Protein AF-A0A6B3GNS6-F1 (afdb_monomer)

Secondary structure (DSSP, 8-state):
-GGG-GGG-SSHHHHHHHHHHHHHHHHHHHHT-HHHHHHHHHHHHH-S-PPPPPPPHHHHHHHHHHHHHHHHHHHHHHHHHHHHSHHHHHHHH-SS-HHHHHHHHHHHHHHHHHHHHHHHHHHT-

Mean predicted aligned error: 11.42 Å

Foldseek 3Di:
DVVLALVPDPDPVSSVVSVVLVVQCVVCVVVVPPVSNVVSVVDVVVPDDDDPDDDDPVRVVVVVVVVVVVVVVVVVVVVVCCCPDPVVVLCVVPVPCSPVVVVVVVVVVVVVVVVVVVVVVVVVD

pLDDT: mean 92.99, std 6.64, range [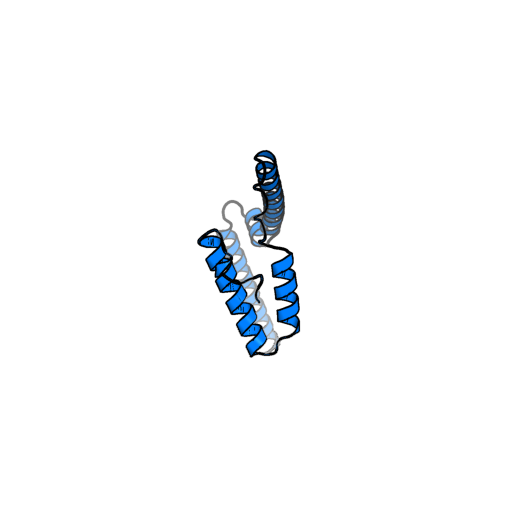61.09, 98.69]

Sequence (125 aa):
ARKAHPDLAQDEVERQRRDEFIARVNAAYGRGDVELLKELAAEWEAGPVQPPAPLSESEELYARLEWLSRRKELLTVLAKELEDGAIGSMLRMAPDDPDQLLEDIAEQLLGEVSRREAELAEMTR

Radius of gyration: 34.85 Å; Cα contacts (8 Å, |Δi|>4): 40; chains: 1; bounding box: 77×22×78 Å

Structure (mmCIF, N/CA/C/O backbone):
data_AF-A0A6B3GNS6-F1
#
_entry.id   AF-A0A6B3GNS6-F1
#
loop_
_atom_site.group_PDB
_atom_site.id
_atom_site.type_symbol
_atom_site.label_atom_id
_atom_site.label_alt_id
_atom_site.label_comp_id
_atom_site.label_asym_id
_atom_site.label_entity_id
_atom_site.label_seq_id
_atom_site.pdbx_PDB_ins_code
_atom_site.Cartn_x
_atom_site.Cartn_y
_atom_site.Cartn_z
_atom_site.occupancy
_atom_site.B_iso_or_equiv
_atom_site.auth_seq_id
_atom_site.auth_comp_id
_atom_site.auth_asym_id
_atom_site.auth_atom_id
_atom_site.pdbx_PDB_model_num
ATOM 1 N N . ALA A 1 1 ? 9.730 -2.625 -47.067 1.00 61.09 1 ALA A N 1
ATOM 2 C CA . ALA A 1 1 ? 10.274 -4.001 -47.087 1.00 61.09 1 ALA A CA 1
ATOM 3 C C . ALA A 1 1 ? 11.794 -4.047 -47.291 1.00 61.09 1 ALA A C 1
ATOM 5 O O . ALA A 1 1 ? 12.477 -4.378 -46.338 1.00 61.09 1 ALA A O 1
ATOM 6 N N . ARG A 1 2 ? 12.365 -3.669 -48.453 1.00 73.00 2 ARG A N 1
ATOM 7 C CA . ARG A 1 2 ? 13.806 -3.901 -48.748 1.00 73.00 2 ARG A CA 1
ATOM 8 C C . ARG A 1 2 ? 14.815 -3.327 -47.736 1.00 73.00 2 ARG A C 1
ATOM 10 O O . ARG A 1 2 ? 15.824 -3.964 -47.487 1.00 73.00 2 ARG A O 1
ATOM 17 N N . LYS A 1 3 ? 14.546 -2.163 -47.132 1.00 78.56 3 LYS A N 1
ATOM 18 C CA . LYS A 1 3 ? 15.446 -1.531 -46.141 1.00 78.56 3 LYS A CA 1
ATOM 19 C C . LYS A 1 3 ? 15.482 -2.243 -44.777 1.00 78.56 3 LYS A C 1
ATOM 21 O O . LYS A 1 3 ? 16.461 -2.116 -44.048 1.00 78.56 3 LYS A O 1
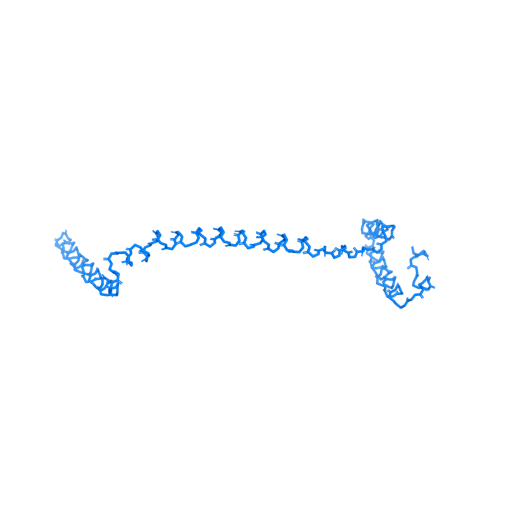ATOM 26 N N . ALA A 1 4 ? 14.426 -2.986 -44.451 1.00 78.94 4 ALA A N 1
ATOM 27 C CA . ALA A 1 4 ? 14.254 -3.659 -43.166 1.00 78.94 4 ALA A CA 1
ATOM 28 C C . ALA A 1 4 ? 14.574 -5.158 -43.224 1.00 78.94 4 ALA A C 1
ATOM 30 O O . ALA A 1 4 ? 14.310 -5.877 -42.269 1.00 78.94 4 ALA A O 1
ATOM 31 N N . HIS A 1 5 ? 15.123 -5.637 -44.346 1.00 82.19 5 HIS A N 1
ATOM 32 C CA . HIS A 1 5 ? 15.386 -7.058 -44.535 1.00 82.19 5 HIS A CA 1
ATOM 33 C C . HIS A 1 5 ? 16.458 -7.559 -43.546 1.00 82.19 5 HIS A C 1
ATOM 35 O O . HIS A 1 5 ? 17.441 -6.838 -43.335 1.00 82.19 5 HIS A O 1
ATOM 41 N N . PRO A 1 6 ? 16.292 -8.759 -42.958 1.00 82.94 6 PRO A N 1
ATOM 42 C CA . PRO A 1 6 ? 17.245 -9.359 -42.017 1.00 82.94 6 PRO A CA 1
ATOM 43 C C . PRO A 1 6 ? 18.649 -9.554 -42.597 1.00 82.94 6 PRO A C 1
ATOM 45 O O . PRO A 1 6 ? 19.620 -9.364 -41.879 1.00 82.94 6 PRO A O 1
ATOM 48 N N . ASP A 1 7 ? 18.779 -9.816 -43.900 1.00 88.81 7 ASP A N 1
ATOM 49 C CA . ASP A 1 7 ? 20.083 -9.947 -44.586 1.00 88.81 7 ASP A CA 1
ATOM 50 C C . ASP A 1 7 ? 20.975 -8.696 -44.506 1.00 88.81 7 ASP A C 1
ATOM 52 O O . ASP A 1 7 ? 22.161 -8.760 -44.816 1.00 88.81 7 ASP A O 1
ATOM 56 N N . LEU A 1 8 ? 20.410 -7.544 -44.132 1.00 85.81 8 LEU A N 1
ATOM 57 C CA . LEU A 1 8 ? 21.162 -6.306 -43.923 1.00 85.81 8 LEU A CA 1
ATOM 58 C C . LEU A 1 8 ? 21.697 -6.164 -42.486 1.00 85.81 8 LEU A C 1
ATOM 60 O O . LEU A 1 8 ? 22.295 -5.133 -42.181 1.00 85.81 8 LEU A O 1
ATOM 64 N N . ALA A 1 9 ? 21.449 -7.139 -41.607 1.00 89.38 9 ALA A N 1
ATOM 65 C CA . ALA A 1 9 ? 21.894 -7.129 -40.217 1.00 89.38 9 ALA A CA 1
ATOM 66 C C . ALA A 1 9 ? 23.408 -7.345 -40.083 1.00 89.38 9 ALA A C 1
ATOM 68 O O . ALA A 1 9 ? 24.002 -8.139 -40.814 1.00 89.38 9 ALA A O 1
ATOM 69 N N . GLN A 1 10 ? 24.017 -6.670 -39.110 1.00 87.44 10 GLN A N 1
ATOM 70 C CA . GLN A 1 10 ? 25.441 -6.793 -38.785 1.00 87.44 10 GLN A CA 1
ATOM 71 C C . GLN A 1 10 ? 25.713 -7.819 -37.680 1.00 87.44 10 GLN A C 1
ATOM 73 O O . GLN A 1 10 ? 26.826 -8.336 -37.582 1.00 87.44 10 GLN A O 1
ATOM 78 N N . ASP A 1 11 ? 24.701 -8.139 -36.875 1.00 90.81 11 ASP A N 1
ATOM 79 C CA . ASP A 1 11 ? 24.781 -9.118 -35.800 1.00 90.81 11 ASP A CA 1
ATOM 80 C C . ASP A 1 11 ? 23.475 -9.918 -35.640 1.00 90.81 11 ASP A C 1
ATOM 82 O O . ASP A 1 11 ? 22.458 -9.668 -36.293 1.00 90.81 11 ASP A O 1
ATOM 86 N N . GLU A 1 12 ? 23.530 -10.935 -34.782 1.00 89.94 12 GLU A N 1
ATOM 87 C CA . GLU A 1 12 ? 22.419 -11.846 -34.499 1.00 89.94 12 GLU A CA 1
ATOM 88 C C . GLU A 1 12 ? 21.199 -11.134 -33.894 1.00 89.94 12 GLU A C 1
ATOM 90 O O . GLU A 1 12 ? 20.061 -11.455 -34.233 1.00 89.94 12 GLU A O 1
ATOM 95 N N . VAL A 1 13 ? 21.431 -10.142 -33.031 1.00 88.31 13 VAL A N 1
ATOM 96 C CA . VAL A 1 13 ? 20.377 -9.404 -32.322 1.00 88.31 13 VAL A CA 1
ATOM 97 C C . VAL A 1 13 ? 19.628 -8.499 -33.296 1.00 88.31 13 VAL A C 1
ATOM 99 O O . VAL A 1 13 ? 18.396 -8.451 -33.306 1.00 88.31 13 VAL A O 1
ATOM 102 N N . GLU A 1 14 ? 20.360 -7.808 -34.165 1.00 89.38 14 GLU A N 1
ATOM 103 C CA . GLU A 1 14 ? 19.799 -6.992 -35.228 1.00 89.38 14 GLU A CA 1
ATOM 104 C C . GLU A 1 14 ? 19.036 -7.855 -36.238 1.00 89.38 14 GLU A C 1
ATOM 106 O O . GLU A 1 14 ? 17.957 -7.455 -36.690 1.00 89.38 14 GLU A O 1
ATOM 111 N N . ARG A 1 15 ? 19.552 -9.050 -36.560 1.00 92.25 15 ARG A N 1
ATOM 112 C CA . ARG A 1 15 ? 18.866 -9.986 -37.455 1.00 92.25 15 ARG A CA 1
ATOM 113 C C . ARG A 1 15 ? 17.530 -10.420 -36.872 1.00 92.25 15 ARG A C 1
ATOM 115 O O . ARG A 1 15 ? 16.515 -10.252 -37.542 1.00 92.25 15 ARG A O 1
ATOM 122 N N . GLN A 1 16 ? 17.511 -10.858 -35.614 1.00 91.69 16 GLN A N 1
ATOM 123 C CA . GLN A 1 16 ? 16.281 -11.254 -34.931 1.00 91.69 16 GLN A CA 1
ATOM 124 C C . GLN A 1 16 ? 15.260 -10.106 -34.878 1.00 91.69 16 GLN A C 1
ATOM 126 O O . GLN A 1 16 ? 14.092 -10.294 -35.214 1.00 91.69 16 GLN A O 1
ATOM 131 N N . ARG A 1 17 ? 15.696 -8.886 -34.540 1.00 89.88 17 ARG A N 1
ATOM 132 C CA . ARG A 1 17 ? 14.817 -7.704 -34.533 1.00 89.88 17 ARG A CA 1
ATOM 133 C C . ARG A 1 17 ? 14.213 -7.430 -35.915 1.00 89.88 17 ARG A C 1
ATOM 135 O O . ARG A 1 17 ? 13.033 -7.095 -36.026 1.00 89.88 17 ARG A O 1
ATOM 142 N N . ARG A 1 18 ? 15.022 -7.530 -36.975 1.00 92.75 18 ARG A N 1
ATOM 143 C CA . ARG A 1 18 ? 14.576 -7.351 -38.366 1.00 92.75 18 ARG A CA 1
ATOM 144 C C . ARG A 1 18 ? 13.608 -8.453 -38.793 1.00 92.75 18 ARG A C 1
ATOM 146 O O . ARG A 1 18 ? 12.603 -8.138 -39.429 1.00 92.75 18 ARG A O 1
ATOM 153 N N . ASP A 1 19 ? 13.865 -9.698 -38.404 1.00 93.62 19 ASP A N 1
ATOM 154 C CA . ASP A 1 19 ? 12.978 -10.841 -38.650 1.00 93.62 19 ASP A CA 1
ATOM 155 C C . ASP A 1 19 ? 11.599 -10.622 -38.015 1.00 93.62 19 ASP A C 1
ATOM 157 O O . ASP A 1 19 ? 10.570 -10.716 -38.692 1.00 93.62 19 ASP A O 1
ATOM 161 N N . GLU A 1 20 ? 11.567 -10.241 -36.738 1.00 92.94 20 GLU A N 1
ATOM 162 C CA . GLU A 1 20 ? 10.331 -9.938 -36.009 1.00 92.94 20 GLU A CA 1
ATOM 163 C C . GLU A 1 20 ? 9.570 -8.760 -36.635 1.00 92.94 20 GLU A C 1
ATOM 165 O O . GLU A 1 20 ? 8.346 -8.810 -36.807 1.00 92.94 20 GLU A O 1
ATOM 170 N N . PHE A 1 21 ? 10.288 -7.710 -37.044 1.00 93.88 21 PHE A N 1
ATOM 171 C CA . PHE A 1 21 ? 9.694 -6.564 -37.726 1.00 93.88 21 PHE A CA 1
ATOM 172 C C . PHE A 1 21 ? 9.071 -6.954 -39.077 1.00 93.88 21 PHE A C 1
ATOM 174 O O . PHE A 1 21 ? 7.925 -6.596 -39.362 1.00 93.88 21 PHE A O 1
ATOM 181 N N . ILE A 1 22 ? 9.779 -7.731 -39.903 1.00 93.56 22 ILE A N 1
ATOM 182 C CA . ILE A 1 22 ? 9.268 -8.199 -41.198 1.00 93.56 22 ILE A CA 1
ATOM 183 C C . ILE A 1 22 ? 8.058 -9.121 -41.016 1.00 93.56 22 ILE A C 1
ATOM 185 O O . ILE A 1 22 ? 7.091 -8.998 -41.772 1.00 93.56 22 ILE A O 1
ATOM 189 N N . ALA A 1 23 ? 8.049 -9.984 -39.998 1.00 94.81 23 ALA A N 1
ATOM 190 C CA . ALA A 1 23 ? 6.889 -10.814 -39.680 1.00 94.81 23 ALA A CA 1
ATOM 191 C C . ALA A 1 23 ? 5.642 -9.963 -39.370 1.00 94.81 23 ALA A C 1
ATOM 193 O O . ALA A 1 23 ? 4.560 -10.234 -39.901 1.00 94.81 23 ALA A O 1
ATOM 194 N N . ARG A 1 24 ? 5.794 -8.886 -38.585 1.00 95.50 24 ARG A N 1
ATOM 195 C CA . ARG A 1 24 ? 4.709 -7.933 -38.279 1.00 95.50 24 ARG A CA 1
ATOM 196 C C . ARG A 1 24 ? 4.214 -7.203 -39.527 1.00 95.50 24 ARG A C 1
ATOM 198 O O . ARG A 1 24 ? 3.005 -7.131 -39.747 1.00 95.50 24 ARG A O 1
ATOM 205 N N . VAL A 1 25 ? 5.128 -6.726 -40.375 1.00 95.31 25 VAL A N 1
ATOM 206 C CA . VAL A 1 25 ? 4.791 -6.072 -41.653 1.00 95.31 25 VAL A CA 1
ATOM 207 C C . VAL A 1 25 ? 4.030 -7.023 -42.576 1.00 95.31 25 VAL A C 1
ATOM 209 O O . VAL A 1 25 ? 3.003 -6.640 -43.133 1.00 95.31 25 VAL A O 1
ATOM 212 N N . ASN A 1 26 ? 4.485 -8.269 -42.714 1.00 94.88 26 ASN A N 1
ATOM 213 C CA . ASN A 1 26 ? 3.827 -9.267 -43.557 1.00 94.88 26 ASN A CA 1
ATOM 214 C C . ASN A 1 26 ? 2.425 -9.613 -43.037 1.00 94.88 26 ASN A C 1
ATOM 216 O O . ASN A 1 26 ? 1.491 -9.738 -43.827 1.00 94.88 26 ASN A O 1
ATOM 220 N N . ALA A 1 27 ? 2.2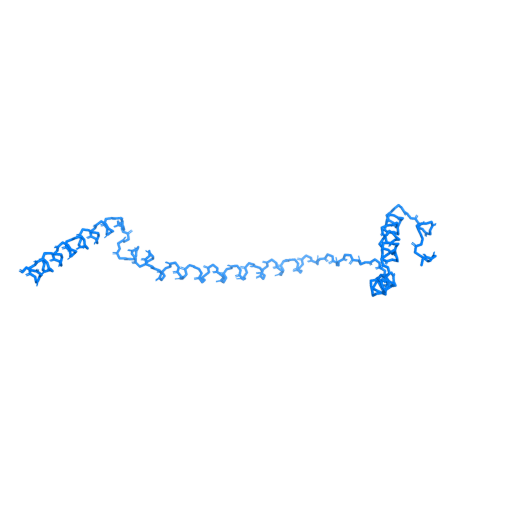55 -9.715 -41.716 1.00 96.88 27 ALA A N 1
ATOM 221 C CA . ALA A 1 27 ? 0.955 -9.957 -41.101 1.00 96.88 27 ALA A CA 1
ATOM 222 C C . ALA A 1 27 ? -0.022 -8.787 -41.322 1.00 96.88 27 ALA A C 1
ATOM 224 O O . ALA A 1 27 ? -1.188 -9.018 -41.642 1.00 96.88 27 ALA A O 1
ATOM 225 N N . ALA A 1 28 ? 0.443 -7.540 -41.186 1.00 96.62 28 ALA A N 1
ATOM 226 C CA . ALA A 1 28 ? -0.355 -6.345 -41.471 1.00 96.62 28 ALA A CA 1
ATOM 227 C C . ALA A 1 28 ? -0.742 -6.270 -42.956 1.00 96.62 28 ALA A C 1
ATOM 229 O O . ALA A 1 28 ? -1.908 -6.064 -43.293 1.00 96.62 28 ALA A O 1
ATOM 230 N N . TYR A 1 29 ? 0.218 -6.541 -43.845 1.00 94.56 29 TYR A N 1
ATOM 231 C CA . TYR A 1 29 ? -0.006 -6.580 -45.287 1.00 94.56 29 TYR A CA 1
ATOM 232 C C . TYR A 1 29 ? -1.029 -7.650 -45.688 1.00 94.56 29 TYR A C 1
ATOM 234 O O . TYR A 1 29 ? -1.954 -7.356 -46.439 1.00 94.56 29 TYR A O 1
ATOM 242 N N . GLY A 1 30 ? -0.924 -8.865 -45.137 1.00 96.00 30 GLY A N 1
ATOM 243 C CA . GLY A 1 30 ? -1.867 -9.955 -45.406 1.00 96.00 30 GLY A CA 1
ATOM 244 C C . GLY A 1 30 ? -3.305 -9.662 -44.964 1.00 96.00 30 GLY A C 1
ATOM 245 O O . GLY A 1 30 ? -4.241 -10.213 -45.536 1.00 96.00 30 GLY A O 1
ATOM 246 N N . ARG A 1 31 ? -3.490 -8.773 -43.980 1.00 96.56 31 ARG A N 1
ATOM 247 C CA . ARG A 1 31 ? -4.807 -8.305 -43.515 1.00 96.56 31 ARG A CA 1
ATOM 248 C C . ARG A 1 31 ? -5.298 -7.038 -44.222 1.00 96.56 31 ARG A C 1
ATOM 250 O O . ARG A 1 31 ? -6.428 -6.628 -43.984 1.00 96.56 31 ARG A O 1
ATOM 257 N N . GLY A 1 32 ? -4.473 -6.415 -45.067 1.00 96.12 32 GLY A N 1
ATOM 258 C CA . GLY A 1 32 ? -4.780 -5.118 -45.675 1.00 96.12 32 GLY A CA 1
ATOM 259 C C . GLY A 1 32 ? -4.835 -3.963 -44.666 1.00 96.12 32 GLY A C 1
ATOM 260 O O . GLY A 1 32 ? -5.510 -2.969 -44.919 1.00 96.12 32 GLY A O 1
ATOM 261 N N . ASP A 1 33 ? -4.150 -4.087 -43.525 1.00 97.56 33 ASP A N 1
ATOM 262 C CA . ASP A 1 33 ? -4.175 -3.100 -42.442 1.00 97.56 33 ASP A CA 1
ATOM 263 C C . ASP A 1 33 ? -3.222 -1.932 -42.742 1.00 97.56 33 ASP A C 1
ATOM 265 O O . ASP A 1 33 ? -2.036 -1.940 -42.403 1.00 97.56 33 ASP A O 1
ATOM 269 N N . VAL A 1 34 ? -3.744 -0.940 -43.465 1.00 96.12 34 VAL A N 1
ATOM 270 C CA . VAL A 1 34 ? -2.972 0.213 -43.946 1.00 96.12 34 VAL A CA 1
ATOM 271 C C . VAL A 1 34 ? -2.502 1.116 -42.804 1.00 96.12 34 VAL A C 1
ATOM 273 O O . VAL A 1 34 ? -1.409 1.675 -42.902 1.00 96.12 34 VAL A O 1
ATOM 276 N N . GLU A 1 35 ? -3.281 1.258 -41.732 1.00 96.75 35 GLU A N 1
ATOM 277 C CA . GLU A 1 35 ? -2.895 2.106 -40.599 1.00 96.75 35 GLU A CA 1
ATOM 278 C C . GLU A 1 35 ? -1.741 1.475 -39.818 1.00 96.75 35 GLU A C 1
ATOM 280 O O . GLU A 1 35 ? -0.714 2.127 -39.623 1.00 96.75 35 GLU A O 1
ATOM 285 N N . LEU A 1 36 ? -1.816 0.173 -39.524 1.00 96.00 36 LEU A N 1
ATOM 286 C CA . LEU A 1 36 ? -0.711 -0.542 -38.886 1.00 96.00 36 LEU A CA 1
ATOM 287 C C . LEU A 1 36 ? 0.571 -0.511 -39.737 1.00 96.00 36 LEU A C 1
ATOM 289 O O . LEU A 1 36 ? 1.676 -0.407 -39.208 1.00 96.00 36 LEU A O 1
ATOM 293 N N . LEU A 1 37 ? 0.462 -0.561 -41.069 1.00 95.44 37 LEU A N 1
ATOM 294 C CA . LEU A 1 37 ? 1.627 -0.427 -41.952 1.00 95.44 37 LEU A CA 1
ATOM 295 C C . LEU A 1 37 ? 2.289 0.958 -41.865 1.00 95.44 37 LEU A C 1
ATOM 297 O O . LEU A 1 37 ? 3.516 1.042 -41.968 1.00 95.44 37 LEU A O 1
ATOM 301 N N . LYS A 1 38 ? 1.514 2.034 -41.672 1.00 96.06 38 LYS A N 1
ATOM 302 C CA . LYS A 1 38 ? 2.060 3.386 -41.455 1.00 96.06 38 LYS A CA 1
ATOM 303 C C . LYS A 1 38 ? 2.764 3.485 -40.104 1.00 96.06 38 LYS A C 1
ATOM 305 O O . LYS A 1 38 ? 3.862 4.034 -40.044 1.00 96.06 38 LYS A O 1
ATOM 310 N N . GLU A 1 39 ? 2.171 2.922 -39.054 1.00 95.25 39 GLU A N 1
ATOM 311 C CA . GLU A 1 39 ? 2.775 2.871 -37.717 1.00 95.25 39 GLU A CA 1
ATOM 312 C C . GLU A 1 39 ? 4.100 2.105 -37.733 1.00 95.25 39 GLU A C 1
ATOM 314 O O . GLU A 1 39 ? 5.115 2.610 -37.261 1.00 95.25 39 GLU A O 1
ATOM 319 N N . LEU A 1 40 ? 4.125 0.927 -38.363 1.00 93.75 40 LEU A N 1
ATOM 320 C CA . LEU A 1 40 ? 5.339 0.122 -38.513 1.00 93.75 40 LEU A CA 1
ATOM 321 C C . LEU A 1 40 ? 6.421 0.849 -39.323 1.00 93.75 40 LEU A C 1
ATOM 323 O O . LEU A 1 40 ? 7.606 0.729 -39.021 1.00 93.75 40 LEU A O 1
ATOM 327 N N . ALA A 1 41 ? 6.043 1.617 -40.348 1.00 92.94 41 ALA A N 1
ATOM 328 C CA . ALA A 1 41 ? 7.000 2.432 -41.091 1.00 92.94 41 ALA A CA 1
ATOM 329 C C . ALA A 1 41 ? 7.606 3.538 -40.212 1.00 92.94 41 ALA A C 1
ATOM 331 O O . ALA A 1 41 ? 8.817 3.741 -40.250 1.00 92.94 41 ALA A O 1
ATOM 332 N N . ALA A 1 42 ? 6.792 4.211 -39.394 1.00 92.75 42 ALA A N 1
ATOM 333 C CA . ALA A 1 42 ? 7.273 5.216 -38.450 1.00 92.75 42 ALA A CA 1
ATOM 334 C C . ALA A 1 42 ? 8.177 4.603 -37.366 1.00 92.75 42 ALA A C 1
ATOM 336 O O . ALA A 1 42 ? 9.224 5.168 -37.058 1.00 92.75 42 ALA A O 1
ATOM 337 N N . GLU A 1 43 ? 7.823 3.426 -36.840 1.00 90.69 43 GLU A N 1
ATOM 338 C CA . GLU A 1 43 ? 8.648 2.668 -35.890 1.00 90.69 43 GLU A CA 1
ATOM 339 C C . GLU A 1 43 ? 10.024 2.331 -36.482 1.00 90.69 43 GLU A C 1
ATOM 341 O O . GLU A 1 43 ? 11.051 2.486 -35.822 1.00 90.69 43 GLU A O 1
ATOM 346 N N . TRP A 1 44 ? 10.062 1.904 -37.747 1.00 90.31 44 TRP A N 1
ATOM 347 C CA . TRP A 1 44 ? 11.317 1.590 -38.423 1.00 90.31 44 TRP A CA 1
ATOM 348 C C . TRP A 1 44 ? 12.230 2.813 -38.556 1.00 90.31 44 TRP A C 1
ATOM 350 O O . TRP A 1 44 ? 13.427 2.712 -38.285 1.00 90.31 44 TRP A O 1
ATOM 360 N N . GLU A 1 45 ? 11.671 3.963 -38.946 1.00 90.31 45 GLU A N 1
ATOM 361 C CA . GLU A 1 45 ? 12.421 5.220 -39.076 1.00 90.31 45 GLU A CA 1
ATOM 362 C C . GLU A 1 45 ? 12.867 5.780 -37.713 1.00 90.31 45 GLU A C 1
ATOM 364 O O . GLU A 1 45 ? 13.943 6.366 -37.620 1.00 90.31 45 GLU A O 1
ATOM 369 N N . ALA A 1 46 ? 12.091 5.561 -36.644 1.00 89.12 46 ALA A N 1
ATOM 370 C CA . ALA A 1 46 ? 12.470 5.936 -35.278 1.00 89.12 46 ALA A CA 1
ATOM 371 C C . ALA A 1 46 ? 13.650 5.107 -34.733 1.00 89.12 46 ALA A C 1
ATOM 373 O O . ALA A 1 46 ? 14.366 5.558 -33.838 1.00 89.12 46 ALA A O 1
ATOM 374 N N . GLY A 1 47 ? 13.884 3.915 -35.290 1.00 84.38 47 GLY A N 1
ATOM 375 C CA . GLY A 1 47 ? 14.967 3.034 -34.873 1.00 84.38 47 GLY A CA 1
ATOM 376 C C . GLY A 1 47 ? 14.661 2.275 -33.573 1.00 84.38 47 GLY A C 1
ATOM 377 O O . GLY A 1 47 ? 13.535 2.278 -33.079 1.00 84.38 47 GLY A O 1
ATOM 378 N N . PRO A 1 48 ? 15.637 1.522 -33.038 1.00 82.25 48 PRO A N 1
ATOM 379 C CA . PRO A 1 48 ? 15.439 0.778 -31.801 1.00 82.25 48 PRO A CA 1
ATOM 380 C C . PRO A 1 48 ? 15.254 1.750 -30.633 1.00 82.25 48 PRO A C 1
ATOM 382 O O . PRO A 1 48 ? 16.056 2.668 -30.456 1.00 82.25 48 PRO A O 1
ATOM 385 N N . VAL A 1 49 ? 14.228 1.518 -29.811 1.00 79.56 49 VAL A N 1
ATOM 386 C CA . VAL A 1 49 ? 14.068 2.236 -28.543 1.00 79.56 49 VAL A CA 1
ATOM 387 C C . VAL A 1 49 ? 15.268 1.894 -27.672 1.00 79.56 49 VAL A C 1
ATOM 389 O O . VAL A 1 49 ? 15.448 0.743 -27.273 1.00 79.56 49 VAL A O 1
ATOM 392 N N . GLN A 1 50 ? 16.109 2.889 -27.403 1.00 78.56 50 GLN A N 1
ATOM 393 C CA . GLN A 1 50 ? 17.175 2.714 -26.432 1.00 78.56 50 GLN A CA 1
ATOM 394 C C . GLN A 1 50 ? 16.536 2.587 -25.050 1.00 78.56 50 GLN A C 1
ATOM 396 O O . GLN A 1 50 ? 15.623 3.363 -24.740 1.00 78.56 50 GLN A O 1
ATOM 401 N N . PRO A 1 51 ? 16.980 1.627 -24.219 1.00 76.38 51 PRO A N 1
ATOM 402 C CA . PRO A 1 51 ? 16.566 1.630 -22.832 1.00 76.38 51 PRO A CA 1
ATOM 403 C C . PRO A 1 51 ? 16.907 3.004 -22.240 1.00 76.38 51 PRO A C 1
ATOM 405 O O . PRO A 1 51 ? 17.940 3.582 -22.602 1.00 76.38 51 PRO A O 1
ATOM 408 N N . PRO A 1 52 ? 16.041 3.556 -21.374 1.00 77.00 52 PRO A N 1
ATOM 409 C CA . PRO A 1 52 ? 16.372 4.789 -20.683 1.00 77.00 52 PRO A CA 1
ATOM 410 C C . PRO A 1 52 ? 17.728 4.616 -20.000 1.00 77.00 52 PRO A C 1
ATOM 412 O O . PRO A 1 52 ? 18.050 3.529 -19.507 1.00 77.00 52 PRO A O 1
ATOM 415 N N . ALA A 1 53 ? 18.529 5.680 -20.008 1.00 84.50 53 ALA A N 1
ATOM 416 C CA . ALA A 1 53 ? 19.794 5.667 -19.295 1.00 84.50 53 ALA A CA 1
ATOM 417 C C . ALA A 1 53 ? 19.541 5.249 -17.835 1.00 84.50 53 ALA A C 1
ATOM 419 O O . ALA A 1 53 ? 18.533 5.673 -17.255 1.00 84.50 53 ALA A O 1
ATOM 420 N N . PRO A 1 54 ? 20.410 4.406 -17.248 1.00 87.12 54 PRO A N 1
ATOM 421 C CA . PRO A 1 54 ? 20.298 4.095 -15.836 1.00 87.12 54 PRO A CA 1
ATOM 422 C C . PRO A 1 54 ? 20.375 5.397 -15.042 1.00 87.12 54 PRO A C 1
ATOM 424 O O . PRO A 1 54 ? 21.120 6.312 -15.404 1.00 87.12 54 PRO A O 1
ATOM 427 N N . LEU A 1 55 ? 19.588 5.468 -13.973 1.00 88.88 55 LEU A N 1
ATOM 428 C CA . LEU A 1 55 ? 19.663 6.579 -13.040 1.00 88.88 55 LEU A CA 1
ATOM 429 C C . LEU A 1 55 ? 21.084 6.661 -12.473 1.00 88.88 55 LEU A C 1
ATOM 431 O O . LEU A 1 55 ? 21.737 5.646 -12.223 1.00 88.88 55 LEU A O 1
ATOM 435 N N . SER A 1 56 ? 21.565 7.879 -12.259 1.00 95.00 56 SER A N 1
ATOM 436 C CA . SER A 1 56 ? 22.728 8.094 -11.409 1.00 95.00 56 SER A CA 1
ATOM 437 C C . SER A 1 56 ? 22.423 7.645 -9.978 1.00 95.00 56 SER A C 1
ATOM 439 O O . SER A 1 56 ? 21.270 7.601 -9.545 1.00 95.00 56 SER A O 1
ATOM 441 N N . GLU A 1 57 ? 23.469 7.350 -9.207 1.00 94.88 57 GLU A N 1
ATOM 442 C CA . GLU A 1 57 ? 23.325 6.935 -7.807 1.00 94.88 57 GLU A CA 1
ATOM 443 C C . GLU A 1 57 ? 22.494 7.940 -6.987 1.00 94.88 57 GLU A C 1
ATOM 445 O O . GLU A 1 57 ? 21.638 7.551 -6.193 1.00 94.88 57 GLU A O 1
ATOM 450 N N . SER A 1 58 ? 22.688 9.242 -7.216 1.00 96.44 58 SER A N 1
ATOM 451 C CA . SER A 1 58 ? 21.907 10.284 -6.548 1.00 96.44 58 SER A CA 1
ATOM 452 C C . SER A 1 58 ? 20.435 10.252 -6.956 1.00 96.44 58 SER A C 1
ATOM 454 O O . SER A 1 58 ? 19.572 10.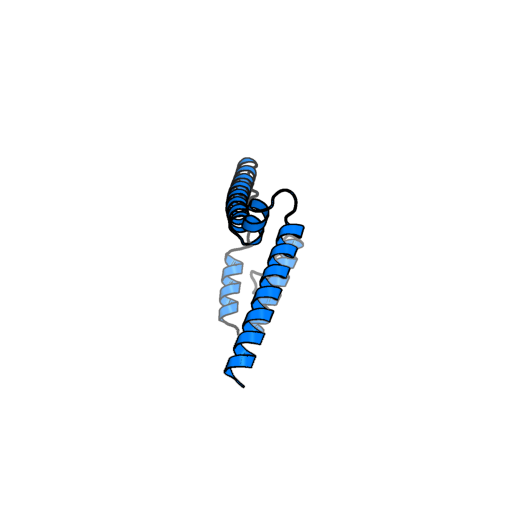351 -6.086 1.00 96.44 58 SER A O 1
ATOM 456 N N . GLU A 1 59 ? 20.124 10.086 -8.241 1.00 96.88 59 GLU A N 1
ATOM 457 C CA . GLU A 1 59 ? 18.743 9.981 -8.724 1.00 96.88 59 GLU A CA 1
ATOM 458 C C . GLU A 1 59 ? 18.031 8.749 -8.158 1.00 96.88 59 GLU A C 1
ATOM 460 O O . GLU A 1 59 ? 16.871 8.848 -7.753 1.00 96.88 59 GLU A O 1
ATOM 465 N N . GLU A 1 60 ? 18.719 7.609 -8.050 1.00 96.69 60 GLU A N 1
ATOM 466 C CA . GLU A 1 60 ? 18.164 6.426 -7.390 1.00 96.69 60 GLU A CA 1
ATOM 467 C C . GLU A 1 60 ? 17.843 6.691 -5.917 1.00 96.69 60 GLU A C 1
ATOM 469 O O . GLU A 1 60 ? 16.772 6.316 -5.431 1.00 96.69 60 GLU A O 1
ATOM 474 N N . LEU A 1 61 ? 18.759 7.341 -5.195 1.00 98.06 61 LEU A N 1
ATOM 475 C CA . LEU A 1 61 ? 18.561 7.678 -3.788 1.00 98.06 61 LEU A CA 1
ATOM 476 C C . LEU A 1 61 ? 17.399 8.657 -3.601 1.00 98.06 61 LEU A C 1
ATOM 478 O O . LEU A 1 61 ? 16.573 8.443 -2.713 1.00 98.06 61 LEU A O 1
ATOM 482 N N . TYR A 1 62 ? 17.282 9.676 -4.455 1.00 97.88 62 TYR A N 1
ATOM 483 C CA . TYR A 1 62 ? 16.143 10.594 -4.433 1.00 97.88 62 TYR A CA 1
ATOM 484 C C . TYR A 1 62 ? 14.830 9.876 -4.748 1.00 97.88 62 TYR A C 1
ATOM 486 O O . TYR A 1 62 ? 13.853 10.064 -4.026 1.00 97.88 62 TYR A O 1
ATOM 494 N N . ALA A 1 63 ? 14.799 8.995 -5.751 1.00 96.75 63 ALA A N 1
ATOM 495 C CA . ALA A 1 63 ? 13.607 8.210 -6.067 1.00 96.75 63 ALA A CA 1
ATOM 496 C C . ALA A 1 63 ? 13.182 7.311 -4.892 1.00 96.75 63 ALA A C 1
ATOM 498 O O . ALA A 1 63 ? 11.994 7.218 -4.571 1.00 96.75 63 ALA A O 1
ATOM 499 N N . ARG A 1 64 ? 14.147 6.684 -4.203 1.00 98.06 64 ARG A N 1
ATOM 500 C CA . ARG A 1 64 ? 13.884 5.892 -2.990 1.00 98.06 64 ARG A CA 1
ATOM 501 C C . ARG A 1 64 ? 13.379 6.760 -1.842 1.00 98.06 64 ARG A C 1
ATOM 503 O O . ARG A 1 64 ? 12.459 6.341 -1.144 1.00 98.06 64 ARG A O 1
ATOM 510 N N . LEU A 1 65 ? 13.947 7.949 -1.648 1.00 98.62 65 LEU A N 1
ATOM 511 C CA . LEU A 1 65 ? 13.516 8.879 -0.607 1.00 98.62 65 LEU A CA 1
ATOM 512 C C . LEU A 1 65 ? 12.083 9.366 -0.849 1.00 98.62 65 LEU A C 1
ATOM 514 O O . LEU A 1 65 ? 11.267 9.329 0.068 1.00 98.62 65 LEU A O 1
ATOM 518 N N . GLU A 1 66 ? 11.758 9.744 -2.083 1.00 98.38 66 GLU A N 1
ATOM 519 C CA . GLU A 1 66 ? 10.404 10.134 -2.485 1.00 98.38 66 GLU A CA 1
ATOM 520 C C . GLU A 1 66 ? 9.402 9.004 -2.250 1.00 98.38 66 GLU A C 1
ATOM 522 O O . GLU A 1 66 ? 8.329 9.210 -1.676 1.00 98.38 66 GLU A O 1
ATOM 527 N N . TRP A 1 67 ? 9.768 7.780 -2.635 1.00 98.31 67 TRP A N 1
ATOM 528 C CA . TRP A 1 67 ? 8.943 6.607 -2.378 1.00 98.31 67 TRP A CA 1
ATOM 529 C C . TRP A 1 67 ? 8.724 6.377 -0.876 1.00 98.31 67 TRP A C 1
ATOM 531 O O . TRP A 1 67 ? 7.585 6.177 -0.447 1.00 98.31 67 TRP A O 1
ATOM 541 N N . LEU A 1 68 ? 9.786 6.457 -0.066 1.00 98.69 68 LEU A N 1
ATOM 542 C CA . LEU A 1 68 ? 9.703 6.320 1.390 1.00 98.69 68 LEU A CA 1
ATOM 543 C C . LEU A 1 68 ? 8.832 7.415 2.015 1.00 98.69 68 LEU A C 1
ATOM 545 O O . LEU A 1 68 ? 8.031 7.115 2.901 1.00 98.69 68 LEU A O 1
ATOM 549 N N . SER A 1 69 ? 8.945 8.659 1.543 1.00 98.56 69 SER A N 1
ATOM 550 C CA . SER A 1 69 ? 8.145 9.783 2.038 1.00 98.56 69 SER A CA 1
ATOM 551 C C . SER A 1 69 ? 6.659 9.561 1.771 1.00 98.56 69 SER A C 1
ATOM 553 O O . SER A 1 69 ? 5.855 9.575 2.703 1.00 98.56 69 SER A O 1
ATOM 555 N N . ARG A 1 70 ? 6.292 9.220 0.530 1.00 98.31 70 ARG A N 1
ATOM 556 C CA . ARG A 1 70 ? 4.898 8.908 0.167 1.00 98.31 70 ARG A CA 1
ATOM 557 C C . ARG A 1 70 ? 4.363 7.711 0.942 1.00 98.31 70 ARG A C 1
ATOM 559 O O . ARG A 1 70 ? 3.221 7.712 1.401 1.00 98.31 70 ARG A O 1
ATOM 566 N N . ARG A 1 71 ? 5.187 6.673 1.118 1.00 98.50 71 ARG A N 1
ATOM 567 C CA . ARG A 1 71 ? 4.802 5.488 1.891 1.00 98.50 71 ARG A CA 1
ATOM 568 C C . ARG A 1 71 ? 4.553 5.838 3.358 1.00 98.50 71 ARG A C 1
ATOM 570 O O . ARG A 1 71 ? 3.592 5.332 3.931 1.00 98.50 71 ARG A O 1
ATOM 577 N N . LYS A 1 72 ? 5.373 6.711 3.950 1.00 98.62 72 LYS A N 1
ATOM 578 C CA . LYS A 1 72 ? 5.192 7.216 5.318 1.00 98.62 72 LYS A CA 1
ATOM 579 C C . LYS A 1 72 ? 3.901 8.026 5.461 1.00 98.62 72 LYS A C 1
ATOM 581 O O . LYS A 1 72 ? 3.174 7.825 6.432 1.00 98.62 72 LYS A O 1
ATOM 586 N N . GLU A 1 73 ? 3.603 8.909 4.512 1.00 98.50 73 GLU A N 1
ATOM 587 C CA . GLU A 1 73 ? 2.366 9.702 4.514 1.00 98.50 73 GLU A CA 1
ATOM 588 C C . GLU A 1 73 ? 1.131 8.797 4.473 1.00 98.50 73 GLU A C 1
ATOM 590 O O . GLU A 1 73 ? 0.249 8.921 5.321 1.00 98.50 73 GLU A O 1
ATOM 595 N N . LEU A 1 74 ? 1.119 7.807 3.575 1.00 98.50 74 LEU A N 1
ATOM 596 C CA . LEU A 1 74 ? 0.043 6.819 3.500 1.00 98.50 74 LEU A CA 1
ATOM 597 C C . LEU A 1 74 ? -0.127 6.045 4.815 1.00 98.50 74 LEU A C 1
ATOM 599 O O . LEU A 1 74 ? -1.245 5.877 5.292 1.00 98.50 74 LEU A O 1
ATOM 603 N N . LEU A 1 75 ? 0.973 5.577 5.414 1.00 98.56 75 LEU A N 1
ATOM 604 C CA . LEU A 1 75 ? 0.916 4.854 6.688 1.00 98.56 75 LEU A CA 1
ATOM 605 C C . LEU A 1 75 ? 0.391 5.729 7.827 1.00 98.56 75 LEU A C 1
ATOM 607 O O . LEU A 1 75 ? -0.328 5.230 8.684 1.00 98.56 75 LEU A O 1
ATOM 611 N N . THR A 1 76 ? 0.709 7.024 7.818 1.00 98.50 76 THR A N 1
ATOM 612 C CA . THR A 1 76 ? 0.189 7.980 8.804 1.00 98.50 76 THR A CA 1
ATOM 613 C C . THR A 1 76 ? -1.330 8.098 8.709 1.00 98.50 76 THR A C 1
ATOM 615 O O . THR A 1 76 ? -2.013 8.050 9.728 1.00 98.50 76 THR A O 1
ATOM 618 N N . VAL A 1 77 ? -1.866 8.206 7.490 1.00 98.31 77 VAL A N 1
ATOM 619 C CA . VAL A 1 77 ? -3.318 8.267 7.268 1.00 98.31 77 VAL A CA 1
ATOM 620 C C . VAL A 1 77 ? -3.989 6.970 7.715 1.00 98.31 77 VAL A C 1
ATOM 622 O O . VAL A 1 77 ? -4.935 7.016 8.491 1.00 98.31 77 VAL A O 1
ATOM 625 N N . LEU A 1 78 ? -3.458 5.814 7.308 1.00 98.12 78 LEU A N 1
ATOM 626 C CA . LEU A 1 78 ? -4.020 4.514 7.688 1.00 98.12 78 LEU A CA 1
ATOM 627 C C . LEU A 1 78 ? -3.988 4.280 9.203 1.00 98.12 78 LEU A C 1
ATOM 629 O O . LEU A 1 78 ? -4.947 3.761 9.766 1.00 98.12 78 LEU A O 1
ATOM 633 N N . ALA A 1 79 ? -2.903 4.673 9.875 1.00 97.44 79 ALA A N 1
ATOM 634 C CA . ALA A 1 79 ? -2.826 4.604 11.330 1.00 97.44 79 ALA A CA 1
ATOM 635 C C . ALA A 1 79 ? -3.920 5.464 11.974 1.00 97.44 79 ALA A C 1
ATOM 637 O O . ALA A 1 79 ? -4.616 4.996 12.872 1.00 97.44 79 ALA A O 1
ATOM 638 N N . LYS A 1 80 ? -4.133 6.681 11.458 1.00 97.25 80 LYS A N 1
ATOM 639 C CA . LYS A 1 80 ? -5.177 7.573 11.959 1.00 97.25 80 LYS A CA 1
ATOM 640 C C . LYS A 1 80 ? -6.582 7.002 11.750 1.00 97.25 80 LYS A C 1
ATOM 642 O O . LYS A 1 80 ? -7.397 7.053 12.664 1.00 97.25 80 LYS A O 1
ATOM 647 N N . GLU A 1 81 ? -6.852 6.406 10.593 1.00 97.31 81 GLU A N 1
ATOM 648 C CA . GLU A 1 81 ? -8.130 5.740 10.313 1.00 97.31 81 GLU A CA 1
ATOM 649 C C . GLU A 1 81 ? -8.382 4.543 11.243 1.00 97.31 81 GLU A C 1
ATOM 651 O O . GLU A 1 81 ? -9.495 4.371 11.739 1.00 97.31 81 GLU A O 1
ATOM 656 N N . LEU A 1 82 ? -7.355 3.734 11.526 1.00 96.94 82 LEU A N 1
ATOM 657 C CA . LEU A 1 82 ? -7.457 2.615 12.469 1.00 96.94 82 LEU A CA 1
ATOM 658 C C . LEU A 1 82 ? -7.714 3.096 13.901 1.00 96.94 82 LEU A C 1
ATOM 660 O O . LEU A 1 82 ? -8.551 2.525 14.602 1.00 96.94 82 LEU A O 1
ATOM 664 N N . GLU A 1 83 ? -7.021 4.154 14.324 1.00 95.69 83 GLU A N 1
ATOM 665 C CA . GLU A 1 83 ? -7.230 4.783 15.627 1.00 95.69 83 GLU A CA 1
ATOM 666 C C . GLU A 1 83 ? -8.638 5.380 15.753 1.00 95.69 83 GLU A C 1
ATOM 668 O O . GLU A 1 83 ? -9.274 5.239 16.800 1.00 95.69 83 GLU A O 1
ATOM 673 N N . ASP A 1 84 ? -9.149 6.035 14.713 1.00 96.00 84 ASP A N 1
ATOM 674 C CA . ASP A 1 84 ? -10.469 6.676 14.733 1.00 96.00 84 ASP A CA 1
ATOM 675 C C . ASP A 1 84 ? -11.623 5.676 14.520 1.00 96.00 84 ASP A C 1
ATOM 677 O O . ASP A 1 84 ? -12.778 5.986 14.813 1.00 96.00 84 ASP A O 1
ATOM 681 N N . GLY A 1 85 ? -11.322 4.455 14.070 1.00 95.81 85 GLY A N 1
ATOM 682 C CA . GLY A 1 85 ? -12.291 3.381 13.886 1.00 95.81 85 GLY A CA 1
ATOM 683 C C . GLY A 1 85 ? -12.913 2.851 15.186 1.00 95.81 85 GLY A C 1
ATOM 684 O O . GLY A 1 85 ? -12.497 3.167 16.304 1.00 95.81 85 GLY A O 1
ATOM 685 N N . ALA A 1 86 ? -13.921 1.983 15.036 1.00 92.62 86 ALA A N 1
ATOM 686 C CA . ALA A 1 86 ? -14.634 1.373 16.163 1.00 92.62 86 ALA A CA 1
ATOM 687 C C . ALA A 1 86 ? -13.698 0.562 17.076 1.00 92.62 86 ALA A C 1
ATOM 689 O O . ALA A 1 86 ? -13.746 0.713 18.293 1.00 92.62 86 ALA A O 1
ATOM 690 N N . ILE A 1 87 ? -12.793 -0.228 16.487 1.00 90.94 87 ILE A N 1
ATOM 691 C CA . ILE A 1 87 ? -11.793 -1.009 17.231 1.00 90.94 87 ILE A CA 1
ATOM 692 C C . ILE A 1 87 ? -10.809 -0.079 17.951 1.00 90.94 87 ILE A C 1
ATOM 694 O O . ILE A 1 87 ? -10.550 -0.269 19.133 1.00 90.94 87 ILE A O 1
ATOM 698 N N . GLY A 1 88 ? -10.295 0.960 17.282 1.00 94.56 88 GLY A N 1
ATOM 699 C CA . GLY A 1 88 ? -9.401 1.935 17.915 1.00 94.56 88 GLY A CA 1
ATOM 700 C C . GLY A 1 88 ? -10.062 2.676 19.081 1.00 94.56 88 GLY A C 1
ATOM 701 O O . GLY A 1 88 ? -9.439 2.902 20.117 1.00 94.56 88 GLY A O 1
ATOM 702 N N . SER A 1 89 ? -11.352 2.994 18.957 1.00 93.31 89 SER A N 1
ATOM 703 C CA . SER A 1 89 ? -12.146 3.571 20.047 1.00 93.31 89 SER A CA 1
ATOM 704 C C . SER A 1 89 ? -12.357 2.591 21.201 1.00 93.31 89 SER A C 1
ATOM 706 O O . SER A 1 89 ? -12.176 2.978 22.351 1.00 93.31 89 SER A O 1
ATOM 708 N N . MET A 1 90 ? -12.665 1.329 20.904 1.00 93.25 90 MET A N 1
ATOM 709 C CA . MET A 1 90 ? -12.802 0.262 21.898 1.00 93.25 90 MET A CA 1
ATOM 710 C C . MET A 1 90 ? -11.503 0.051 22.687 1.00 93.25 90 MET A C 1
ATOM 712 O O . MET A 1 90 ? -11.528 0.062 23.914 1.00 93.25 90 MET A O 1
ATOM 716 N N . LEU A 1 91 ? -10.358 -0.029 22.001 1.00 93.94 91 LEU A N 1
ATOM 717 C CA . LEU A 1 91 ? -9.042 -0.166 22.636 1.00 93.94 91 LEU A CA 1
ATOM 718 C C . LEU A 1 91 ? -8.690 1.027 23.541 1.00 93.94 91 LEU A C 1
ATOM 720 O O . LEU A 1 91 ? -7.968 0.862 24.518 1.00 93.94 91 LEU A O 1
ATOM 724 N N . ARG A 1 92 ? -9.204 2.234 23.257 1.00 93.94 92 ARG A N 1
ATOM 725 C CA . ARG A 1 92 ? -9.064 3.387 24.167 1.00 93.94 92 ARG A CA 1
ATOM 726 C C . ARG A 1 92 ? -9.962 3.296 25.397 1.00 93.94 92 ARG A C 1
ATOM 728 O O . ARG A 1 92 ? -9.596 3.827 26.440 1.00 93.94 92 ARG A O 1
ATOM 735 N N . MET A 1 93 ? -11.147 2.705 25.260 1.00 92.31 93 MET A N 1
ATOM 736 C CA . MET A 1 93 ? -12.117 2.577 26.351 1.00 92.31 93 MET A CA 1
ATOM 737 C C . MET A 1 93 ? -11.709 1.492 27.352 1.00 92.31 93 MET A C 1
ATOM 739 O O . MET A 1 93 ? -11.873 1.696 28.551 1.00 92.31 93 MET A O 1
ATOM 743 N N . ALA A 1 94 ? -11.146 0.382 26.870 1.00 94.75 94 ALA A N 1
ATOM 744 C CA . ALA A 1 94 ? -10.657 -0.722 27.692 1.00 94.75 94 ALA A CA 1
ATOM 745 C C . ALA A 1 94 ? -9.252 -1.158 27.229 1.00 94.75 94 ALA A C 1
ATOM 747 O O . ALA A 1 94 ? -9.120 -2.130 26.488 1.00 94.75 94 ALA A O 1
ATOM 748 N N . PRO A 1 95 ? -8.195 -0.427 27.630 1.00 92.56 95 PRO A N 1
ATOM 749 C CA . PRO A 1 95 ? -6.829 -0.711 27.188 1.00 92.56 95 PRO A CA 1
ATOM 750 C C . PRO A 1 95 ? -6.256 -2.006 27.775 1.00 92.56 95 PRO A C 1
ATOM 752 O O . PRO A 1 95 ? -5.415 -2.633 27.134 1.00 92.56 95 PRO A O 1
ATOM 755 N N . ASP A 1 96 ? -6.695 -2.394 28.975 1.00 96.06 96 ASP A N 1
ATOM 756 C CA . ASP A 1 96 ? -6.175 -3.568 29.683 1.00 96.06 96 ASP A CA 1
ATOM 757 C C . ASP A 1 96 ? -6.901 -4.865 29.291 1.00 96.06 96 ASP A C 1
ATOM 759 O O . ASP A 1 96 ? -6.272 -5.919 29.236 1.00 96.06 96 ASP A O 1
ATOM 763 N N . ASP A 1 97 ? -8.206 -4.784 29.006 1.00 95.88 97 ASP A N 1
ATOM 764 C CA . ASP A 1 97 ? -9.037 -5.934 28.631 1.00 95.88 97 ASP A CA 1
ATOM 765 C C . ASP A 1 97 ? -10.204 -5.522 27.704 1.00 95.88 97 ASP A C 1
ATOM 767 O O . ASP A 1 97 ? -11.340 -5.318 28.146 1.00 95.88 97 ASP A O 1
ATOM 771 N N . PRO A 1 98 ? -9.933 -5.323 26.403 1.00 94.25 98 PRO A N 1
ATOM 772 C CA . PRO A 1 98 ? -10.957 -4.952 25.428 1.00 94.25 98 PRO A CA 1
ATOM 773 C C . PRO A 1 98 ? -11.947 -6.084 25.134 1.00 94.25 98 PRO A C 1
ATOM 775 O O . PRO A 1 98 ? -13.064 -5.807 24.697 1.00 94.25 98 PRO A O 1
ATOM 778 N N . ASP A 1 99 ? -11.552 -7.336 25.371 1.00 95.00 99 ASP A N 1
ATOM 779 C CA . ASP A 1 99 ? -12.398 -8.501 25.132 1.00 95.00 99 ASP A CA 1
ATOM 780 C C . ASP A 1 99 ? -13.510 -8.568 26.186 1.00 95.00 99 ASP A C 1
ATOM 782 O O . ASP A 1 99 ? -14.679 -8.710 25.823 1.00 95.00 99 ASP A O 1
ATOM 786 N N . GLN A 1 100 ? -13.192 -8.325 27.464 1.00 96.00 100 GLN A N 1
ATOM 787 C CA . GLN A 1 100 ? -14.216 -8.215 28.508 1.00 96.00 100 GLN A CA 1
ATOM 788 C C . GLN A 1 100 ? -15.218 -7.086 28.219 1.00 96.00 100 GLN A C 1
ATOM 790 O O . GLN A 1 100 ? -16.421 -7.261 28.397 1.00 96.00 100 GLN A O 1
ATOM 795 N N . LEU A 1 101 ? -14.756 -5.936 27.709 1.00 94.81 101 LEU A N 1
ATOM 796 C CA . LEU A 1 101 ? -15.656 -4.845 27.318 1.00 94.81 101 LEU A CA 1
ATOM 797 C C . LEU A 1 101 ? -16.650 -5.283 26.226 1.00 94.81 101 LEU A C 1
ATOM 799 O O . LEU A 1 101 ? -17.811 -4.871 26.249 1.00 94.81 101 LEU A O 1
ATOM 803 N N . LEU A 1 102 ? -16.215 -6.104 25.265 1.00 94.56 102 LEU A N 1
ATOM 804 C CA . LEU A 1 102 ? -17.104 -6.642 24.234 1.00 94.56 102 LEU A CA 1
ATOM 805 C C . LEU A 1 102 ? -18.155 -7.586 24.820 1.00 94.56 102 LEU A C 1
ATOM 807 O O . LEU A 1 102 ? -19.313 -7.522 24.402 1.00 94.56 102 LEU A O 1
ATOM 811 N N . GLU A 1 103 ? -17.773 -8.433 25.775 1.00 96.12 103 GLU A N 1
ATOM 812 C CA . GLU A 1 103 ? -18.702 -9.325 26.473 1.00 96.12 103 GLU A CA 1
ATOM 813 C C . GLU A 1 103 ? -19.764 -8.533 27.246 1.00 96.12 103 GLU A C 1
ATOM 815 O O . GLU A 1 103 ? -20.959 -8.787 27.078 1.00 96.12 103 GLU A O 1
ATOM 820 N N . ASP A 1 104 ? -19.348 -7.509 27.994 1.00 95.56 104 ASP A N 1
ATOM 821 C CA . ASP A 1 104 ? -20.249 -6.653 28.771 1.00 95.56 104 ASP A CA 1
ATOM 822 C C . ASP A 1 104 ? -21.255 -5.919 27.865 1.00 95.56 104 ASP A C 1
ATOM 824 O O . ASP A 1 104 ? -22.456 -5.863 28.153 1.00 95.56 104 ASP A O 1
ATOM 828 N N . ILE A 1 105 ? -20.788 -5.375 26.732 1.00 94.56 105 ILE A N 1
ATOM 829 C CA . ILE A 1 105 ? -21.655 -4.722 25.739 1.00 94.56 105 ILE A CA 1
ATOM 830 C C . ILE A 1 105 ? -22.627 -5.738 25.125 1.00 94.56 105 ILE A C 1
ATOM 832 O O . ILE A 1 105 ? -23.807 -5.428 24.939 1.00 94.56 105 ILE A O 1
ATOM 836 N N . ALA A 1 106 ? -22.162 -6.950 24.811 1.00 96.00 106 ALA A N 1
ATOM 837 C CA . ALA A 1 106 ? -23.010 -7.996 24.253 1.00 96.00 106 ALA A CA 1
ATOM 838 C C . ALA A 1 106 ? -24.121 -8.409 25.232 1.00 96.00 106 ALA A C 1
ATOM 840 O O . ALA A 1 106 ? -25.281 -8.514 24.824 1.00 96.00 106 ALA A O 1
ATOM 841 N N . GLU A 1 107 ? -23.802 -8.582 26.517 1.00 97.81 107 GLU A N 1
ATOM 842 C CA . GLU A 1 107 ? -24.787 -8.907 27.553 1.00 97.81 107 GLU A CA 1
ATOM 843 C C . GLU A 1 107 ? -25.830 -7.788 27.708 1.00 97.81 107 GLU A C 1
ATOM 845 O O . GLU A 1 107 ? -27.038 -8.054 27.721 1.00 97.81 107 GLU A O 1
ATOM 850 N N . GLN A 1 108 ? -25.390 -6.525 27.734 1.00 96.88 108 GLN A N 1
ATOM 851 C CA . GLN A 1 108 ? -26.292 -5.370 27.791 1.00 96.88 108 GLN A CA 1
ATOM 852 C C . GLN A 1 108 ? -27.245 -5.318 26.590 1.00 96.88 108 GLN A C 1
ATOM 854 O O . GLN A 1 108 ? -28.453 -5.133 26.772 1.00 96.88 108 GLN A O 1
ATOM 859 N N . LEU A 1 109 ? -26.732 -5.524 25.373 1.00 97.50 109 LEU A N 1
ATOM 860 C CA . LEU A 1 109 ? -27.543 -5.525 24.154 1.00 97.50 109 LEU A CA 1
ATOM 861 C C . LEU A 1 109 ? -28.563 -6.669 24.143 1.00 97.50 109 LEU A C 1
ATOM 863 O O . LEU A 1 109 ? -29.723 -6.448 23.796 1.00 97.50 109 LEU A O 1
ATOM 867 N N . LEU A 1 110 ? -28.172 -7.876 24.563 1.00 97.81 110 LEU A N 1
ATOM 868 C CA . LEU A 1 110 ? -29.091 -9.014 24.680 1.00 97.81 110 LEU A CA 1
ATOM 869 C C . LEU A 1 110 ? -30.211 -8.737 25.691 1.00 97.81 110 LEU A C 1
ATOM 871 O O . LEU A 1 110 ? -31.379 -9.046 25.429 1.00 97.81 110 LEU A O 1
ATOM 875 N N . GLY A 1 111 ? -29.878 -8.107 26.820 1.00 98.00 111 GLY A N 1
ATOM 876 C CA . GLY A 1 111 ? -30.860 -7.661 27.805 1.00 98.00 111 GLY A CA 1
ATOM 877 C C . GLY A 1 111 ? -31.828 -6.616 27.241 1.00 98.00 111 GLY A C 1
ATOM 878 O O . GLY A 1 111 ? -33.038 -6.708 27.453 1.00 98.00 111 GLY A O 1
ATOM 879 N N . GLU A 1 112 ? -31.329 -5.636 26.484 1.00 97.88 112 GLU A N 1
ATOM 880 C CA . GLU A 1 112 ? -32.166 -4.633 25.815 1.00 97.88 112 GLU A CA 1
ATOM 881 C C . GLU A 1 112 ? -33.117 -5.235 24.785 1.00 97.88 112 GLU A C 1
ATOM 883 O O . GLU A 1 112 ? -34.301 -4.889 24.787 1.00 97.88 112 GLU A O 1
ATOM 888 N N . VAL A 1 113 ? -32.622 -6.144 23.943 1.00 98.19 113 VAL A N 1
ATOM 889 C CA . VAL A 1 113 ? -33.442 -6.866 22.963 1.00 98.19 113 VAL A CA 1
ATOM 890 C C . VAL A 1 113 ? -34.550 -7.634 23.677 1.00 98.19 113 VAL A C 1
ATOM 892 O O . VAL A 1 113 ? -35.720 -7.435 23.361 1.00 98.19 113 VAL A O 1
ATOM 895 N N . SER A 1 114 ? -34.202 -8.408 24.708 1.00 97.56 114 SER A N 1
ATOM 896 C CA . SER A 1 114 ? -35.169 -9.211 25.468 1.00 97.56 114 SER A CA 1
ATOM 897 C C . SER A 1 114 ? -36.279 -8.355 26.093 1.00 97.56 114 SER A C 1
ATOM 899 O O . SER A 1 114 ? -37.453 -8.725 26.055 1.00 97.56 114 SER A O 1
ATOM 901 N N . ARG A 1 115 ? -35.937 -7.179 26.645 1.00 97.62 115 ARG A N 1
ATOM 902 C CA . ARG A 1 115 ? -36.933 -6.242 27.196 1.00 97.62 115 ARG A CA 1
ATOM 903 C C . ARG A 1 115 ? -37.870 -5.706 26.118 1.00 97.62 115 ARG A C 1
ATOM 905 O O . ARG A 1 115 ? -39.082 -5.728 26.307 1.00 97.62 115 ARG A O 1
ATOM 912 N N . ARG A 1 116 ? -37.324 -5.260 24.984 1.00 97.31 116 ARG A N 1
ATOM 913 C CA . ARG A 1 116 ? -38.132 -4.720 23.880 1.00 97.31 116 ARG A CA 1
ATOM 914 C C . ARG A 1 116 ? -39.042 -5.777 23.264 1.00 97.31 116 ARG A C 1
ATOM 916 O O . ARG A 1 116 ? -40.175 -5.468 22.909 1.00 97.31 116 ARG A O 1
ATOM 923 N N . GLU A 1 117 ? -38.573 -7.016 23.148 1.00 97.12 117 GLU A N 1
ATOM 924 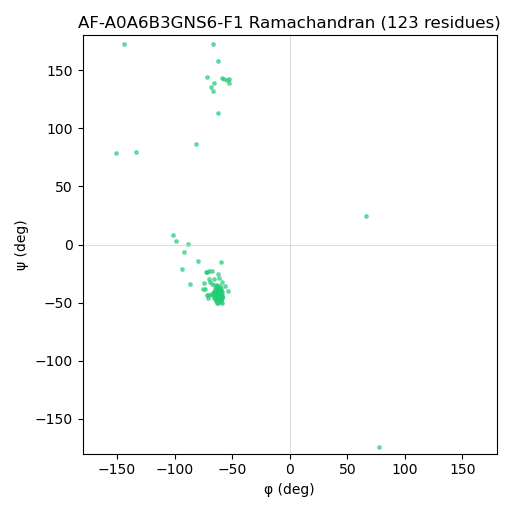C CA . GLU A 1 117 ? -39.399 -8.136 22.689 1.00 97.12 117 GLU A CA 1
ATOM 925 C C . GLU A 1 117 ? -40.583 -8.391 23.632 1.00 97.12 117 GLU A C 1
ATOM 927 O O . GLU A 1 117 ? -41.703 -8.590 23.160 1.00 97.12 117 GLU A O 1
ATOM 932 N N . ALA A 1 118 ? -40.369 -8.318 24.950 1.00 96.88 118 ALA A N 1
ATOM 933 C CA . ALA A 1 118 ? -41.444 -8.447 25.932 1.00 96.88 118 ALA A CA 1
ATOM 934 C C . ALA A 1 118 ? -42.466 -7.299 25.831 1.00 96.88 118 ALA A C 1
ATOM 936 O O . ALA A 1 118 ? -43.667 -7.558 25.784 1.00 96.88 118 ALA A O 1
ATOM 937 N N . GLU A 1 119 ? -42.003 -6.050 25.725 1.00 96.69 119 GLU A N 1
ATOM 938 C CA . GLU A 1 119 ? -42.870 -4.874 25.542 1.00 96.69 119 GLU A CA 1
ATOM 939 C C . GLU A 1 119 ? -43.718 -4.983 24.262 1.00 96.69 119 GLU A C 1
ATOM 941 O O . GLU A 1 119 ? -44.929 -4.759 24.281 1.00 96.69 119 GLU A O 1
ATOM 946 N N . LEU A 1 120 ? -43.106 -5.392 23.145 1.00 97.06 120 LEU A N 1
ATOM 947 C CA . LEU A 1 120 ? -43.818 -5.615 21.884 1.00 97.06 120 LEU A C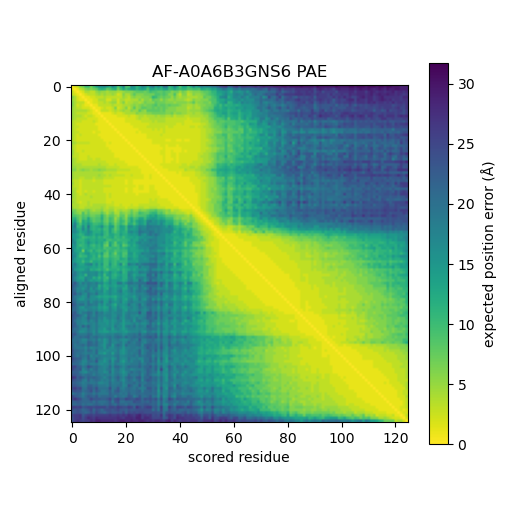A 1
ATOM 948 C C . LEU A 1 120 ? -44.873 -6.719 22.004 1.00 97.06 120 LEU A C 1
ATOM 950 O O . LEU A 1 120 ? -45.974 -6.573 21.467 1.00 97.06 120 LEU A O 1
ATOM 954 N N . ALA A 1 121 ? -44.560 -7.806 22.712 1.00 95.94 121 ALA A N 1
ATOM 955 C CA . ALA A 1 121 ? -45.498 -8.898 22.955 1.00 95.94 121 ALA A CA 1
ATOM 956 C C . ALA A 1 121 ? -46.694 -8.469 23.823 1.00 95.94 121 ALA A C 1
ATOM 958 O O . ALA A 1 121 ? -47.785 -9.013 23.662 1.00 95.94 121 ALA A O 1
ATOM 959 N N . GLU A 1 122 ? -46.520 -7.497 24.722 1.00 95.12 122 GLU A N 1
ATOM 960 C CA . GLU A 1 122 ? -47.626 -6.911 25.485 1.00 95.12 122 GLU A CA 1
ATOM 961 C C . GLU A 1 122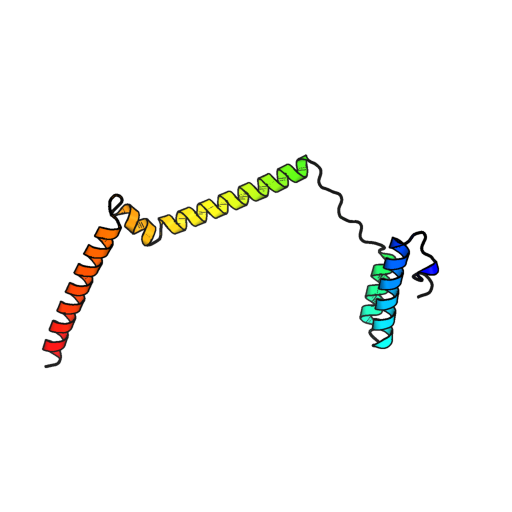 ? -48.503 -5.989 24.630 1.00 95.12 122 GLU A C 1
ATOM 963 O O . GLU A 1 122 ? -49.722 -6.028 24.757 1.00 95.12 122 GLU A O 1
ATOM 968 N N . MET A 1 123 ? -47.914 -5.206 23.721 1.00 92.62 123 MET A N 1
ATOM 969 C CA . MET A 1 123 ? -48.659 -4.293 22.839 1.00 92.62 123 MET A CA 1
ATOM 970 C C . MET A 1 123 ? -49.439 -4.996 21.719 1.00 92.62 123 MET A C 1
ATOM 972 O O . MET A 1 123 ? -50.374 -4.420 21.166 1.00 92.62 123 MET A O 1
ATOM 976 N N . THR A 1 124 ? -49.024 -6.205 21.338 1.00 88.44 124 THR A N 1
ATOM 977 C CA . THR A 1 124 ? -49.650 -7.001 20.266 1.00 88.44 124 THR A CA 1
ATOM 978 C C . THR A 1 124 ? -50.617 -8.071 20.779 1.00 88.44 124 THR A C 1
ATOM 980 O O . THR A 1 124 ? -51.163 -8.830 19.975 1.00 88.44 124 THR A O 1
ATOM 983 N N . ARG A 1 125 ? -50.839 -8.122 22.096 1.00 64.19 125 ARG A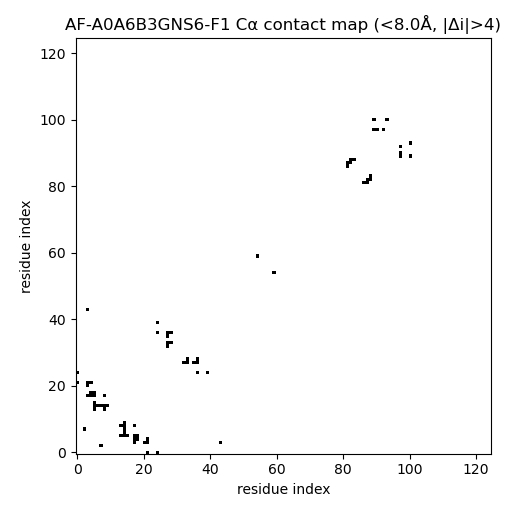 N 1
ATOM 984 C CA . ARG A 1 125 ? -51.810 -8.994 22.766 1.00 64.19 125 ARG A CA 1
ATOM 985 C C . ARG A 1 125 ? -53.198 -8.366 22.822 1.00 64.19 125 ARG A C 1
ATOM 987 O O . ARG A 1 125 ? -54.168 -9.146 22.702 1.00 64.19 125 ARG A O 1
#

Solvent-accessible surface area (backbone atoms only — not comparable to full-atom values): 7163 Å² total; per-residue (Å²): 111,85,92,53,42,38,91,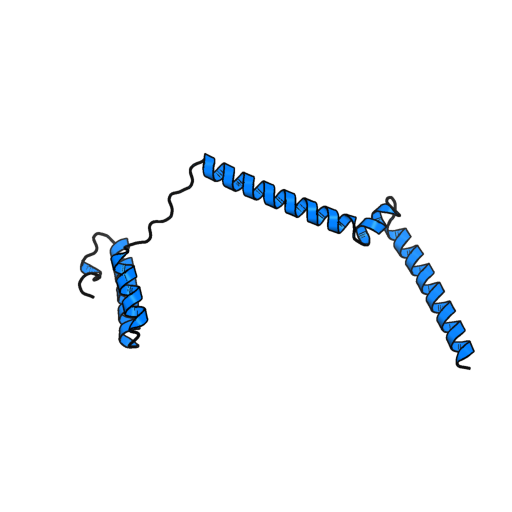76,42,92,47,72,69,52,21,51,52,24,46,54,49,49,52,51,50,51,55,27,58,76,69,68,39,63,68,60,48,53,52,53,50,52,49,60,74,68,47,80,83,71,77,76,78,80,72,52,74,66,54,49,51,51,53,50,49,54,51,51,50,54,51,49,53,53,50,52,52,52,50,50,53,48,49,73,30,73,65,33,48,43,44,69,76,27,73,90,49,46,65,58,51,51,51,55,52,50,54,52,51,54,52,51,50,55,51,51,53,51,53,51,55,61,77,74,106